Protein AF-A0A1F4TQD2-F1 (afdb_monomer_lite)

Structure (mmCIF, N/CA/C/O backbone):
data_AF-A0A1F4TQD2-F1
#
_entry.id   AF-A0A1F4TQD2-F1
#
loop_
_atom_site.group_PDB
_atom_site.id
_atom_site.type_symbol
_atom_site.label_atom_id
_atom_site.label_alt_id
_atom_site.label_comp_id
_atom_site.label_asym_id
_atom_site.label_entity_id
_atom_site.label_seq_id
_atom_site.pdbx_PDB_ins_code
_atom_site.Cartn_x
_atom_site.Cartn_y
_atom_site.Cartn_z
_atom_site.occupancy
_atom_site.B_iso_or_equiv
_atom_site.auth_seq_id
_atom_site.auth_comp_id
_atom_site.auth_asym_id
_atom_site.auth_atom_id
_atom_site.pdbx_PDB_model_num
ATOM 1 N N . MET A 1 1 ? -39.566 -4.111 65.312 1.00 59.88 1 MET A N 1
ATOM 2 C CA . MET A 1 1 ? -38.450 -3.531 64.543 1.00 59.88 1 MET A CA 1
ATOM 3 C C . MET A 1 1 ? -38.312 -2.075 64.935 1.00 59.88 1 MET A C 1
ATOM 5 O O . MET A 1 1 ? -39.334 -1.399 65.013 1.00 59.88 1 MET A O 1
ATOM 9 N N . SER A 1 2 ? -37.098 -1.625 65.245 1.00 84.44 2 SER A N 1
ATOM 10 C CA . SER A 1 2 ? -36.817 -0.222 65.581 1.00 84.44 2 SER A CA 1
ATOM 11 C C . SER A 1 2 ? -36.656 0.628 64.315 1.00 84.44 2 SER A C 1
ATOM 13 O O . SER A 1 2 ? -36.359 0.098 63.245 1.00 84.44 2 SER A O 1
ATOM 15 N N . ILE A 1 3 ? -36.833 1.947 64.429 1.00 85.88 3 ILE A N 1
ATOM 16 C CA . ILE A 1 3 ? -36.616 2.894 63.319 1.00 85.88 3 ILE A CA 1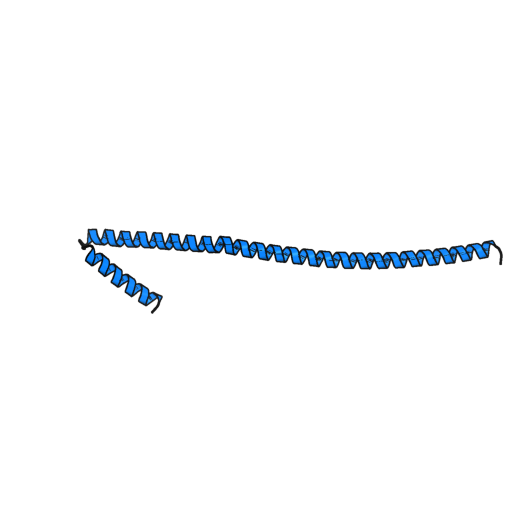
ATOM 17 C C . ILE A 1 3 ? -35.209 2.724 62.718 1.00 85.88 3 ILE A C 1
ATOM 19 O O . ILE A 1 3 ? -35.070 2.659 61.500 1.00 85.88 3 ILE A O 1
ATOM 23 N N . ASN A 1 4 ? -34.194 2.506 63.559 1.00 87.06 4 ASN A N 1
ATOM 24 C CA . ASN A 1 4 ? -32.814 2.288 63.118 1.00 87.06 4 ASN A CA 1
ATOM 25 C C . ASN A 1 4 ? -32.646 1.022 62.256 1.00 87.06 4 ASN A C 1
ATOM 27 O O . ASN A 1 4 ? -31.849 1.014 61.322 1.00 87.06 4 ASN A O 1
ATOM 31 N N . GLU A 1 5 ? -33.397 -0.049 62.536 1.00 87.00 5 GLU A N 1
ATOM 32 C CA . GLU A 1 5 ? -33.360 -1.279 61.724 1.00 87.00 5 GLU A CA 1
ATOM 33 C C . GLU A 1 5 ? -34.012 -1.072 60.348 1.00 87.00 5 GLU A C 1
ATOM 35 O O . GLU A 1 5 ? -33.607 -1.695 59.365 1.00 87.00 5 GLU A O 1
ATOM 40 N N . ILE A 1 6 ? -35.017 -0.194 60.265 1.00 87.50 6 ILE A N 1
ATOM 41 C CA . ILE A 1 6 ? -35.669 0.170 59.001 1.00 87.50 6 ILE A CA 1
ATOM 42 C C . ILE A 1 6 ? -34.726 1.039 58.160 1.00 87.50 6 ILE A C 1
ATOM 44 O O . ILE A 1 6 ? -34.532 0.754 56.978 1.00 87.50 6 ILE A O 1
ATOM 48 N N . GLU A 1 7 ? -34.081 2.039 58.764 1.00 88.38 7 GLU A N 1
ATOM 49 C CA . GLU A 1 7 ? -33.095 2.892 58.085 1.00 88.38 7 GLU A CA 1
ATOM 50 C C . GLU A 1 7 ? -31.891 2.097 57.568 1.00 88.38 7 GLU A C 1
ATOM 52 O O . GLU A 1 7 ? -31.455 2.308 56.434 1.00 88.38 7 GLU A O 1
ATOM 57 N N . GLN A 1 8 ? -31.386 1.130 58.344 1.00 92.19 8 GLN A N 1
ATOM 58 C CA . GLN A 1 8 ? -30.310 0.251 57.882 1.00 92.19 8 GLN A CA 1
ATOM 59 C C . GLN A 1 8 ? -30.717 -0.574 56.659 1.00 92.19 8 GLN A C 1
ATOM 61 O O . GLN A 1 8 ? -29.952 -0.637 55.698 1.00 92.19 8 GLN A O 1
ATOM 66 N N . LYS A 1 9 ? -31.926 -1.151 56.644 1.00 91.38 9 LYS A N 1
ATOM 67 C CA . LYS A 1 9 ? -32.418 -1.906 55.480 1.00 91.38 9 LYS A CA 1
ATOM 68 C C . LYS A 1 9 ? -32.561 -1.035 54.234 1.00 91.38 9 LYS A C 1
ATOM 70 O O . LYS A 1 9 ? -32.207 -1.480 53.144 1.00 91.38 9 LYS A O 1
ATOM 75 N N . ILE A 1 10 ? -33.039 0.200 54.386 1.00 91.12 10 ILE A N 1
ATOM 76 C CA . ILE A 1 10 ? -33.144 1.157 53.273 1.00 91.12 10 ILE A CA 1
ATOM 77 C C . ILE A 1 10 ? -31.748 1.499 52.733 1.00 91.12 10 ILE A C 1
ATOM 79 O O . ILE A 1 10 ? -31.534 1.494 51.521 1.00 91.12 10 ILE A O 1
ATOM 83 N N . LEU A 1 11 ? -30.771 1.729 53.614 1.00 93.25 11 LEU A N 1
ATOM 84 C CA . LEU A 1 11 ? -29.384 1.987 53.218 1.00 93.25 11 LEU A CA 1
ATOM 85 C C . LEU A 1 11 ? -28.732 0.787 52.522 1.00 93.25 11 LEU A C 1
ATOM 87 O O . LEU A 1 11 ? -27.978 0.973 51.568 1.00 93.25 11 LEU A O 1
ATOM 91 N N . GLU A 1 12 ? -29.001 -0.437 52.972 1.00 94.19 12 GLU A N 1
ATOM 92 C CA . GLU A 1 12 ? -28.505 -1.651 52.316 1.00 94.19 12 GLU A CA 1
ATOM 93 C C . GLU A 1 12 ? -29.104 -1.835 50.918 1.00 94.19 12 GLU A C 1
ATOM 95 O O . GLU A 1 12 ? -28.367 -2.141 49.980 1.00 94.19 12 GLU A O 1
ATOM 100 N N . GLN A 1 13 ? -30.406 -1.580 50.752 1.00 92.31 13 GLN A N 1
ATOM 101 C CA . GLN A 1 13 ? -31.067 -1.611 49.444 1.00 92.31 13 GLN A CA 1
ATOM 102 C C . GLN A 1 13 ? -30.492 -0.552 48.497 1.00 92.31 13 GLN A C 1
ATOM 104 O O . GLN A 1 13 ? -30.105 -0.885 47.378 1.00 92.31 13 GLN A O 1
ATOM 109 N N . ALA A 1 14 ? -30.329 0.687 48.969 1.00 91.88 14 ALA A N 1
ATOM 110 C CA . ALA A 1 14 ? -29.739 1.766 48.178 1.00 91.88 14 ALA A CA 1
ATOM 111 C C . ALA A 1 14 ? -28.286 1.461 47.766 1.00 91.88 14 ALA A C 1
ATOM 113 O O . ALA A 1 14 ? -27.894 1.715 46.627 1.00 91.88 14 ALA A O 1
ATOM 114 N N . LYS A 1 15 ? -27.482 0.863 48.658 1.00 94.94 15 LYS A N 1
ATOM 115 C CA . LYS A 1 15 ? -26.115 0.416 48.335 1.00 94.94 15 LYS A CA 1
ATOM 116 C C . LYS A 1 15 ? -26.102 -0.712 47.306 1.00 94.94 15 LYS A C 1
ATOM 118 O O . LYS A 1 15 ? -25.245 -0.715 46.423 1.00 94.94 15 LYS A O 1
ATOM 123 N N . ALA A 1 16 ? -27.020 -1.672 47.412 1.00 94.19 16 ALA A N 1
ATOM 124 C CA . ALA A 1 16 ? -27.132 -2.763 46.449 1.00 94.19 16 ALA A CA 1
ATOM 125 C C . AL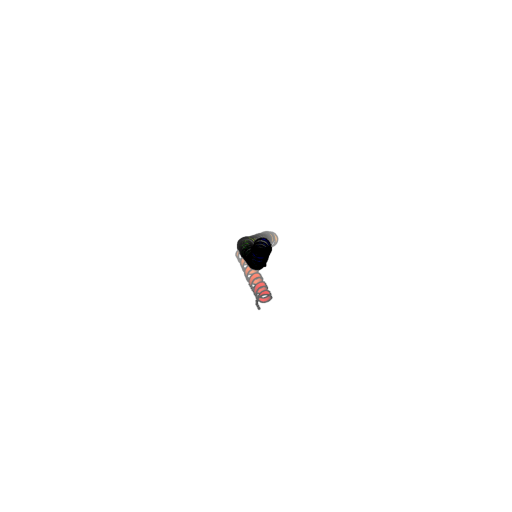A A 1 16 ? -27.517 -2.245 45.054 1.00 94.19 16 ALA A C 1
ATOM 127 O O . ALA A 1 16 ? -26.942 -2.677 44.054 1.00 94.19 16 ALA A O 1
ATOM 128 N N . GLU A 1 17 ? -28.433 -1.281 44.994 1.00 94.19 17 GLU A N 1
ATOM 129 C CA . GLU A 1 17 ? -28.876 -0.659 43.748 1.00 94.19 17 GLU A CA 1
ATOM 130 C C . GLU A 1 17 ? -27.783 0.219 43.121 1.00 94.19 17 GLU A C 1
ATOM 132 O O . GLU A 1 17 ? -27.489 0.073 41.935 1.00 94.19 17 GLU A O 1
ATOM 137 N N . ALA A 1 18 ? -27.074 1.022 43.922 1.00 93.06 18 ALA A N 1
ATOM 138 C CA . ALA A 1 18 ? -25.909 1.781 43.462 1.00 93.06 18 ALA A CA 1
ATOM 139 C C . ALA A 1 18 ? -24.821 0.865 42.877 1.00 93.06 18 ALA A C 1
ATOM 141 O O . ALA A 1 18 ? -24.319 1.109 41.780 1.00 93.06 18 ALA A O 1
ATOM 142 N N . LYS A 1 19 ? -24.513 -0.247 43.557 1.00 95.31 19 LYS A N 1
ATOM 143 C CA . LYS A 1 19 ? -23.532 -1.230 43.077 1.00 95.31 19 LYS A CA 1
ATOM 144 C C . LYS A 1 19 ? -23.960 -1.881 41.759 1.00 95.31 19 LYS A C 1
ATOM 146 O O . LYS A 1 19 ? -23.113 -2.152 40.909 1.00 95.31 19 LYS A O 1
ATOM 151 N N . LYS A 1 20 ? -25.259 -2.128 41.571 1.00 95.75 20 LYS A N 1
ATOM 152 C CA . LYS A 1 20 ? -25.799 -2.653 40.311 1.00 95.75 20 LYS A CA 1
ATOM 153 C C . LYS A 1 20 ? -25.608 -1.649 39.169 1.00 95.75 20 LYS A C 1
ATOM 155 O O . LYS A 1 20 ? -25.107 -2.030 38.115 1.00 95.75 20 LYS A O 1
ATOM 160 N N . ILE A 1 21 ? -25.910 -0.373 39.406 1.00 93.50 21 ILE A N 1
ATOM 161 C CA . ILE A 1 21 ? -25.711 0.706 38.425 1.00 93.50 21 ILE A CA 1
ATOM 162 C C . ILE A 1 21 ? -24.226 0.848 38.056 1.00 93.50 21 ILE A C 1
ATOM 164 O O . ILE A 1 21 ? -23.886 0.963 36.879 1.00 93.50 21 ILE A O 1
ATOM 168 N N . GLU A 1 22 ? -23.321 0.794 39.036 1.00 92.94 22 GLU A N 1
ATOM 169 C CA . GLU A 1 22 ? -21.874 0.830 38.783 1.00 92.94 22 GLU A CA 1
ATOM 170 C C . GLU A 1 22 ? -21.411 -0.346 37.915 1.00 92.94 22 GLU A C 1
ATOM 172 O O . GLU A 1 22 ? -20.623 -0.165 36.982 1.00 92.94 22 GLU A O 1
ATOM 177 N N . GLN A 1 23 ? -21.920 -1.551 38.181 1.00 94.81 23 GLN A N 1
ATOM 178 C CA . GLN A 1 23 ? -21.602 -2.736 37.388 1.00 94.81 23 GLN A CA 1
ATOM 179 C C . GLN A 1 23 ? -22.103 -2.607 35.947 1.00 94.81 23 GLN A C 1
ATOM 181 O O . GLN A 1 23 ? -21.330 -2.861 35.020 1.00 94.81 23 GLN A O 1
ATOM 186 N N . GLU A 1 24 ? -23.344 -2.165 35.750 1.00 94.19 24 GLU A N 1
ATOM 187 C CA . GLU A 1 24 ? -23.937 -1.945 34.425 1.00 94.19 24 GLU A CA 1
ATOM 188 C C . GLU A 1 24 ? -23.165 -0.883 33.630 1.00 94.19 24 GLU A C 1
ATOM 190 O O . GLU A 1 24 ? -22.785 -1.127 32.481 1.00 94.19 24 GLU A O 1
ATOM 195 N N . ASN A 1 25 ? -22.820 0.243 34.262 1.00 94.19 25 ASN A N 1
ATOM 196 C CA . ASN A 1 25 ? -21.987 1.275 33.642 1.00 94.19 25 ASN A CA 1
ATOM 197 C C . ASN A 1 25 ? -20.594 0.749 33.283 1.00 94.19 25 ASN A C 1
ATOM 199 O O . ASN A 1 25 ? -20.105 1.002 32.182 1.00 94.19 25 ASN A O 1
ATOM 203 N N . SER A 1 26 ? -19.958 -0.025 34.166 1.00 93.88 26 SER A N 1
ATOM 204 C CA . SER A 1 26 ? -18.639 -0.602 33.883 1.00 93.88 26 SER A CA 1
ATOM 205 C C . SER A 1 26 ? -18.674 -1.585 32.705 1.00 93.88 26 SER A C 1
ATOM 207 O O . SER A 1 26 ? -17.744 -1.624 31.897 1.00 93.88 26 SER A O 1
ATOM 209 N N . ALA A 1 27 ? -19.760 -2.352 32.566 1.00 93.62 27 ALA A N 1
ATOM 210 C CA . ALA A 1 27 ? -19.960 -3.261 31.446 1.00 93.62 27 ALA A CA 1
ATOM 211 C C . ALA A 1 27 ? -20.176 -2.485 30.139 1.00 93.62 27 ALA A C 1
ATOM 213 O O . ALA A 1 27 ? -19.549 -2.808 29.129 1.00 93.62 27 ALA A O 1
ATOM 214 N N . ALA A 1 28 ? -20.988 -1.424 30.168 1.00 93.50 28 ALA A N 1
ATOM 215 C CA . ALA A 1 28 ? -21.206 -0.552 29.017 1.00 93.50 28 ALA A CA 1
ATOM 216 C C . ALA A 1 28 ? -19.905 0.123 28.545 1.00 93.50 28 ALA A C 1
ATOM 218 O O . ALA A 1 28 ? -19.619 0.133 27.346 1.00 93.50 28 ALA A O 1
ATOM 219 N N . ILE A 1 29 ? -19.073 0.610 29.475 1.00 94.00 29 ILE A N 1
ATOM 220 C CA . ILE A 1 29 ? -17.761 1.199 29.160 1.00 94.00 29 ILE A CA 1
ATOM 221 C C . ILE A 1 29 ? -16.856 0.175 28.468 1.00 94.00 29 ILE A C 1
ATOM 223 O O . ILE A 1 29 ? -16.301 0.474 27.413 1.00 94.00 29 ILE A O 1
ATOM 227 N N . LYS A 1 30 ? -16.767 -1.059 28.981 1.00 94.81 30 LYS A N 1
ATOM 228 C CA . LYS A 1 30 ? -15.954 -2.120 28.355 1.00 94.81 30 LYS A CA 1
ATOM 229 C C . LYS A 1 30 ? -16.401 -2.446 26.930 1.00 94.81 30 LYS A C 1
ATOM 231 O O . LYS A 1 30 ? -15.563 -2.673 26.058 1.00 94.81 30 LYS A O 1
ATOM 236 N N . VAL A 1 31 ? -17.710 -2.465 26.677 1.00 95.06 31 VAL A N 1
ATOM 237 C CA . VAL A 1 31 ? -18.253 -2.680 25.325 1.00 95.06 31 VAL A CA 1
ATOM 238 C C . VAL A 1 31 ? -17.849 -1.536 24.391 1.00 95.06 31 VAL A C 1
ATOM 240 O O . VAL A 1 31 ? -17.423 -1.787 23.262 1.00 95.06 31 VAL A O 1
ATOM 243 N N . LEU A 1 32 ? -17.922 -0.288 24.863 1.00 94.06 32 LEU A N 1
ATOM 244 C CA . LEU A 1 32 ? -17.501 0.884 24.091 1.00 94.06 32 LEU A CA 1
ATOM 245 C C . LEU A 1 32 ? -15.995 0.872 23.796 1.00 94.06 32 LEU A C 1
ATOM 247 O O . LEU A 1 32 ? -15.596 1.117 22.658 1.00 94.06 32 LEU A O 1
ATOM 251 N N . GLU A 1 33 ? -15.161 0.531 24.777 1.00 94.12 33 GLU A N 1
ATOM 252 C CA . GLU A 1 33 ? -13.708 0.412 24.604 1.00 94.12 33 GLU A CA 1
ATOM 253 C C . GLU A 1 33 ? -13.335 -0.668 23.580 1.00 94.12 33 GLU A C 1
ATOM 255 O O . GLU A 1 33 ? -12.479 -0.445 22.714 1.00 94.12 33 GLU A O 1
ATOM 260 N N . ALA A 1 34 ? -14.010 -1.821 23.624 1.00 94.00 34 ALA A N 1
ATOM 261 C CA . ALA A 1 34 ? -13.816 -2.891 22.650 1.00 94.00 34 ALA A CA 1
ATOM 262 C C . ALA A 1 34 ? -14.205 -2.436 21.232 1.00 94.00 34 ALA A C 1
ATOM 264 O O . ALA A 1 34 ? -13.425 -2.604 20.288 1.00 94.00 34 ALA A O 1
ATOM 265 N N . ALA A 1 35 ? -15.364 -1.786 21.086 1.00 94.44 35 ALA A N 1
ATOM 266 C CA . ALA A 1 35 ? -15.829 -1.257 19.805 1.00 94.44 35 ALA A CA 1
ATOM 267 C C . ALA A 1 35 ? -14.883 -0.179 19.247 1.00 94.44 35 ALA A C 1
ATOM 269 O O . ALA A 1 35 ? -14.562 -0.179 18.054 1.00 94.44 35 ALA A O 1
ATOM 270 N N . GLN A 1 36 ? -14.385 0.715 20.104 1.00 94.12 36 GLN A N 1
ATOM 271 C CA . GLN A 1 36 ? -13.432 1.754 19.719 1.00 94.12 36 GLN A CA 1
ATOM 272 C C . GLN A 1 36 ? -12.093 1.161 19.277 1.00 94.12 36 GLN A C 1
ATOM 274 O O . GLN A 1 36 ? -11.540 1.579 18.254 1.00 94.12 36 GLN A O 1
ATOM 279 N N . THR A 1 37 ? -11.591 0.160 20.000 1.00 94.94 37 THR A N 1
ATOM 280 C CA . THR A 1 37 ? -10.355 -0.552 19.650 1.00 94.94 37 THR A CA 1
ATOM 281 C C . THR A 1 37 ? -10.491 -1.230 18.288 1.00 94.94 37 THR A C 1
ATOM 283 O O . THR A 1 37 ? -9.642 -1.033 17.413 1.00 94.94 37 THR A O 1
ATOM 286 N N . GLN A 1 38 ? -11.595 -1.945 18.057 1.00 94.50 38 GLN A N 1
ATOM 287 C CA . GLN A 1 38 ? -11.860 -2.608 16.782 1.00 94.50 38 GLN A CA 1
ATOM 288 C C . GLN A 1 38 ? -11.977 -1.599 15.632 1.00 94.50 38 GLN A C 1
ATOM 290 O O . GLN A 1 38 ? -11.320 -1.751 14.601 1.00 94.50 38 GLN A O 1
ATOM 295 N N . LYS A 1 39 ? -12.751 -0.523 15.814 1.00 94.44 39 LYS A N 1
ATOM 296 C CA . LYS A 1 39 ? -12.927 0.516 14.789 1.00 94.44 39 LYS A CA 1
ATOM 297 C C . LYS A 1 39 ? -11.611 1.223 14.465 1.00 94.44 39 LYS A C 1
ATOM 299 O O . LYS A 1 39 ? -11.309 1.456 13.297 1.00 94.44 39 LYS A O 1
ATOM 304 N N . THR A 1 40 ? -10.793 1.502 15.477 1.00 94.00 40 THR A N 1
ATOM 305 C CA . THR A 1 40 ? -9.462 2.095 15.292 1.00 94.00 40 THR A CA 1
ATOM 306 C C . THR A 1 40 ? -8.538 1.162 14.511 1.00 94.00 40 THR A C 1
ATOM 308 O O . THR A 1 40 ? -7.812 1.623 13.630 1.00 94.00 40 THR A O 1
ATOM 311 N N . ALA A 1 41 ? -8.572 -0.145 14.787 1.00 93.88 41 ALA A N 1
ATOM 312 C CA . ALA A 1 41 ? -7.784 -1.127 14.045 1.00 93.88 41 ALA A CA 1
A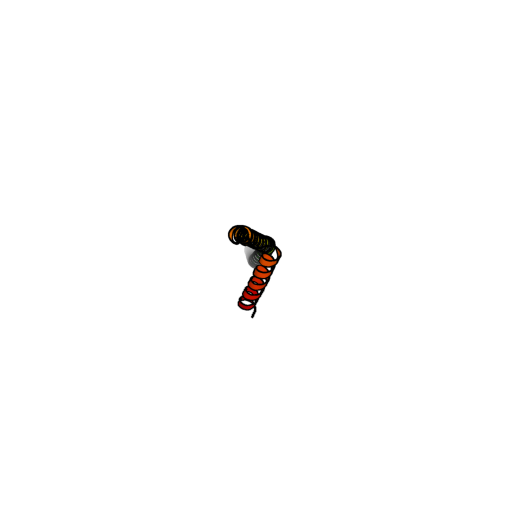TOM 313 C C . ALA A 1 41 ? -8.189 -1.179 12.562 1.00 93.88 41 ALA A C 1
ATOM 315 O O . ALA A 1 41 ? -7.320 -1.110 11.690 1.00 93.88 41 ALA A O 1
ATOM 316 N N . VAL A 1 42 ? -9.495 -1.200 12.274 1.00 95.06 42 VAL A N 1
ATOM 317 C CA . VAL A 1 42 ? -10.022 -1.173 10.898 1.00 95.06 42 VAL A CA 1
ATOM 318 C C . VAL A 1 42 ? -9.582 0.095 10.164 1.00 95.06 42 VAL A C 1
ATOM 320 O O . VAL A 1 42 ? -9.053 0.009 9.057 1.00 95.06 42 VAL A O 1
ATOM 323 N N . LEU A 1 43 ? -9.727 1.268 10.788 1.00 94.12 43 LEU A N 1
ATOM 324 C CA . LEU A 1 43 ? -9.322 2.541 10.181 1.00 94.12 43 LEU A CA 1
ATOM 325 C C . LEU A 1 43 ? -7.813 2.600 9.911 1.00 94.12 43 LEU A C 1
ATOM 327 O O . LEU A 1 43 ? -7.398 3.045 8.841 1.00 94.12 43 LEU A O 1
ATOM 331 N N . LYS A 1 44 ? -6.982 2.106 10.838 1.00 94.56 44 LYS A N 1
ATOM 332 C CA . LYS A 1 44 ? -5.526 2.013 10.634 1.00 94.56 44 LYS A CA 1
ATOM 333 C C . LYS A 1 44 ? -5.179 1.110 9.452 1.00 94.56 44 LYS A C 1
ATOM 335 O O . LYS A 1 44 ? -4.327 1.471 8.639 1.00 94.56 44 LYS A O 1
ATOM 340 N N . GLN A 1 45 ? -5.839 -0.040 9.332 1.00 94.88 45 GLN A N 1
ATOM 341 C CA . GLN A 1 45 ? -5.601 -0.969 8.230 1.00 94.88 45 GLN A CA 1
ATOM 342 C C . GLN A 1 45 ? -6.036 -0.378 6.883 1.00 94.88 45 GLN A C 1
ATOM 344 O O . GLN A 1 45 ? -5.289 -0.464 5.909 1.00 94.88 45 GLN A O 1
ATOM 349 N N . GLN A 1 46 ? -7.194 0.283 6.834 1.00 93.56 46 GLN A N 1
ATOM 350 C CA . GLN A 1 46 ? -7.668 0.982 5.637 1.00 93.56 46 GLN A CA 1
ATOM 351 C C . GLN A 1 46 ? -6.717 2.108 5.215 1.00 93.56 46 GLN A C 1
ATOM 353 O O . GLN A 1 46 ? -6.368 2.207 4.039 1.00 93.56 46 GLN A O 1
ATOM 358 N N . ALA A 1 47 ? -6.239 2.918 6.165 1.00 92.94 47 ALA A N 1
ATOM 359 C CA . ALA A 1 47 ? -5.275 3.980 5.886 1.00 92.94 47 ALA A CA 1
ATOM 360 C C . ALA A 1 47 ? -3.953 3.425 5.334 1.00 92.94 47 ALA A C 1
ATOM 362 O O . ALA A 1 47 ? -3.400 3.982 4.383 1.00 92.94 47 ALA A O 1
ATOM 363 N N . LYS A 1 48 ? -3.472 2.302 5.883 1.00 94.81 48 LYS A N 1
ATOM 364 C CA . LYS A 1 48 ? -2.269 1.620 5.393 1.00 94.81 48 LYS A CA 1
ATOM 365 C C . LYS A 1 48 ? -2.446 1.121 3.955 1.00 94.81 48 LYS A C 1
ATOM 367 O O . LYS A 1 48 ? -1.608 1.427 3.113 1.00 94.81 48 LYS A O 1
ATOM 372 N N . LEU A 1 49 ? -3.551 0.434 3.659 1.00 94.44 49 LEU A N 1
ATOM 373 C CA . LEU A 1 49 ? -3.855 -0.049 2.305 1.00 94.44 49 LEU A CA 1
ATOM 374 C C . LEU A 1 49 ? -3.954 1.102 1.295 1.00 94.44 49 LEU A C 1
ATOM 376 O O . LEU A 1 49 ? -3.377 1.030 0.211 1.00 94.44 49 LEU A O 1
ATOM 380 N N . ALA A 1 50 ? -4.626 2.197 1.659 1.00 91.94 50 ALA A N 1
ATOM 381 C CA . ALA A 1 50 ? -4.725 3.377 0.803 1.00 91.94 50 ALA A CA 1
ATOM 382 C C . ALA A 1 50 ? -3.352 4.027 0.547 1.00 91.94 50 ALA A C 1
ATOM 384 O O . ALA A 1 50 ? -3.073 4.481 -0.566 1.00 91.94 50 ALA A O 1
ATOM 385 N N . ALA A 1 51 ? -2.476 4.064 1.557 1.00 91.00 51 ALA A N 1
ATOM 386 C CA . ALA A 1 51 ? -1.110 4.555 1.401 1.00 91.00 51 ALA A CA 1
ATOM 387 C C . ALA A 1 51 ? -0.283 3.653 0.470 1.00 91.00 51 ALA A C 1
ATOM 389 O O . ALA A 1 51 ? 0.387 4.158 -0.429 1.00 91.00 51 ALA A O 1
ATOM 390 N N . GLU A 1 52 ? -0.373 2.331 0.628 1.00 92.50 52 GLU A N 1
ATOM 391 C CA . GLU A 1 52 ? 0.312 1.359 -0.232 1.00 92.50 52 GLU A CA 1
ATOM 392 C C . GLU A 1 52 ? -0.130 1.477 -1.696 1.00 92.50 52 GLU A C 1
ATOM 394 O O . GLU A 1 52 ? 0.717 1.515 -2.591 1.00 92.50 52 GLU A O 1
ATOM 399 N N . GLN A 1 53 ? -1.432 1.632 -1.949 1.00 93.50 53 GLN A N 1
ATOM 400 C CA . GLN A 1 53 ? -1.967 1.857 -3.295 1.00 93.50 53 GLN A CA 1
ATOM 401 C C . GLN A 1 53 ? -1.444 3.157 -3.916 1.00 93.50 53 GLN A C 1
ATOM 403 O O . GLN A 1 53 ? -1.011 3.159 -5.069 1.00 93.50 53 GLN A O 1
ATOM 408 N N . LYS A 1 54 ? -1.417 4.259 -3.153 1.00 90.81 54 LYS A N 1
ATOM 409 C CA . LYS A 1 54 ? -0.847 5.533 -3.625 1.00 90.81 54 LYS A CA 1
ATOM 410 C C . LYS A 1 54 ? 0.643 5.407 -3.931 1.00 90.81 54 LYS A C 1
ATOM 412 O O . LYS A 1 54 ? 1.091 5.889 -4.968 1.00 90.81 54 LYS A O 1
ATOM 417 N N . ILE A 1 55 ? 1.407 4.727 -3.077 1.00 88.38 55 ILE A N 1
ATOM 418 C CA . ILE A 1 55 ? 2.836 4.476 -3.307 1.00 88.38 55 ILE A CA 1
ATOM 419 C C . ILE A 1 55 ? 3.037 3.633 -4.570 1.00 88.38 55 ILE A C 1
ATOM 421 O O . ILE A 1 55 ? 3.918 3.947 -5.370 1.00 88.38 55 ILE A O 1
ATOM 425 N N . ALA A 1 56 ? 2.236 2.586 -4.776 1.00 88.00 56 ALA A N 1
ATOM 426 C CA . ALA A 1 56 ? 2.303 1.759 -5.978 1.00 88.00 56 ALA A CA 1
ATOM 427 C C . ALA A 1 56 ? 1.991 2.575 -7.243 1.00 88.00 56 ALA A C 1
ATOM 429 O O . ALA A 1 56 ? 2.745 2.504 -8.214 1.00 88.00 56 ALA A O 1
ATOM 430 N N . ALA A 1 57 ? 0.953 3.414 -7.203 1.00 88.81 57 ALA A N 1
ATOM 431 C CA . ALA A 1 57 ? 0.600 4.303 -8.306 1.00 88.81 57 ALA A CA 1
ATOM 432 C C . ALA A 1 57 ? 1.730 5.293 -8.629 1.00 88.81 57 ALA A C 1
ATOM 434 O O . ALA A 1 57 ? 2.120 5.421 -9.789 1.00 88.81 57 ALA A O 1
ATOM 435 N N . VAL A 1 58 ? 2.323 5.932 -7.613 1.00 87.12 58 VAL A N 1
ATOM 436 C CA . VAL A 1 58 ? 3.473 6.837 -7.792 1.00 87.12 58 VAL A CA 1
ATOM 437 C C . VAL A 1 58 ? 4.681 6.085 -8.349 1.00 87.12 58 VAL A C 1
ATOM 439 O O . VAL A 1 58 ? 5.320 6.560 -9.286 1.00 87.12 58 VAL A O 1
ATOM 442 N N . LYS A 1 59 ? 4.980 4.885 -7.837 1.00 84.31 59 LYS A N 1
ATOM 443 C CA . LYS A 1 59 ? 6.057 4.040 -8.370 1.00 84.31 59 LYS A CA 1
ATOM 444 C C . LYS A 1 59 ? 5.841 3.740 -9.847 1.00 84.31 59 LYS A C 1
ATOM 446 O O . LYS A 1 59 ? 6.787 3.882 -10.610 1.00 84.31 59 LYS A O 1
ATOM 451 N N . MET A 1 60 ? 4.635 3.364 -10.269 1.00 85.56 60 MET A N 1
ATOM 452 C CA . MET A 1 60 ? 4.357 3.127 -11.689 1.00 85.56 60 MET A CA 1
ATOM 453 C C . MET A 1 60 ? 4.479 4.414 -12.510 1.00 85.56 60 MET A C 1
ATOM 455 O O . MET A 1 60 ? 5.154 4.408 -13.538 1.00 85.56 60 MET A O 1
ATOM 459 N N . ALA A 1 61 ? 3.915 5.523 -12.028 1.00 86.75 61 ALA A N 1
ATOM 460 C CA . ALA A 1 61 ? 3.954 6.817 -12.705 1.00 86.75 61 ALA A CA 1
ATOM 461 C C . ALA A 1 61 ? 5.375 7.381 -12.866 1.00 86.75 61 ALA A C 1
ATOM 463 O O . ALA A 1 61 ? 5.633 8.096 -13.826 1.00 86.75 61 ALA A O 1
ATOM 464 N N . VAL A 1 62 ? 6.307 7.057 -11.965 1.00 84.62 62 VAL A N 1
ATOM 465 C CA . VAL A 1 62 ? 7.701 7.530 -12.035 1.00 84.62 62 VAL A CA 1
ATOM 466 C C . VAL A 1 62 ? 8.613 6.509 -12.719 1.00 84.62 62 VAL A C 1
ATOM 468 O O . VAL A 1 62 ? 9.364 6.856 -13.632 1.00 84.62 62 VAL A O 1
ATOM 471 N N . LEU A 1 63 ? 8.556 5.237 -12.312 1.00 82.62 63 LEU A N 1
ATOM 472 C CA . LEU A 1 63 ? 9.480 4.208 -12.798 1.00 82.62 63 LEU A CA 1
ATOM 473 C C . LEU A 1 63 ? 9.218 3.831 -14.251 1.00 82.62 63 LEU A C 1
ATOM 475 O O . LEU A 1 63 ? 10.179 3.575 -14.975 1.00 82.62 63 LEU A O 1
ATOM 479 N N . VAL A 1 64 ? 7.957 3.774 -14.691 1.00 84.62 64 VAL A N 1
ATOM 480 C CA . VAL A 1 64 ? 7.651 3.381 -16.074 1.00 84.62 64 VAL A CA 1
ATOM 481 C C . VAL A 1 64 ? 8.180 4.429 -17.060 1.00 84.62 64 VAL A C 1
ATOM 483 O O . VAL A 1 64 ? 8.972 4.046 -17.924 1.00 84.62 64 VAL A O 1
ATOM 486 N N . PRO A 1 65 ? 7.890 5.739 -16.918 1.00 88.62 65 PRO A N 1
ATOM 487 C CA . PRO A 1 65 ? 8.476 6.749 -17.798 1.00 88.62 65 PRO A CA 1
ATOM 488 C C . PRO A 1 65 ? 9.999 6.820 -17.704 1.00 88.62 65 PRO A C 1
ATOM 490 O O . PRO A 1 65 ? 10.660 6.954 -18.732 1.00 88.62 65 PRO A O 1
ATOM 493 N N . ALA A 1 66 ? 10.579 6.672 -16.507 1.00 88.94 66 ALA A N 1
ATOM 494 C CA . ALA A 1 66 ? 12.032 6.657 -16.343 1.00 88.94 66 ALA A CA 1
ATOM 495 C C . ALA A 1 66 ? 12.685 5.483 -17.093 1.00 88.94 66 ALA A C 1
ATOM 497 O O . ALA A 1 66 ? 13.674 5.678 -17.800 1.00 88.94 66 ALA A O 1
ATOM 498 N N . ARG A 1 67 ? 12.107 4.277 -17.007 1.00 87.44 67 ARG A N 1
ATOM 499 C CA . ARG A 1 67 ? 12.574 3.096 -17.753 1.00 87.44 67 ARG A CA 1
ATOM 500 C C . ARG A 1 67 ? 12.426 3.276 -19.258 1.00 87.44 67 ARG A C 1
ATOM 502 O O . ARG A 1 67 ? 13.340 2.922 -19.997 1.00 87.44 67 ARG A O 1
ATOM 509 N N . LEU A 1 68 ? 11.305 3.833 -19.714 1.00 88.38 68 LEU A N 1
ATOM 510 C CA . LEU A 1 68 ? 11.092 4.118 -21.133 1.00 88.38 68 LEU A CA 1
ATOM 511 C C . LEU A 1 68 ? 12.099 5.149 -21.650 1.00 88.38 68 LEU A C 1
ATOM 513 O O . LEU A 1 68 ? 12.677 4.942 -22.714 1.00 88.38 68 LEU A O 1
ATOM 517 N N . LYS A 1 69 ? 12.377 6.205 -20.876 1.00 92.62 69 LYS A N 1
ATOM 518 C CA . LYS A 1 69 ? 13.407 7.199 -21.201 1.00 92.62 69 LYS A CA 1
ATOM 519 C C . LYS A 1 69 ? 14.799 6.568 -21.264 1.00 92.62 69 LYS A C 1
ATOM 521 O O . LYS A 1 69 ? 15.509 6.781 -22.237 1.00 92.62 69 LYS A O 1
ATOM 526 N N . ALA A 1 70 ? 15.164 5.742 -20.286 1.00 89.56 70 ALA A N 1
ATOM 527 C CA . ALA A 1 70 ? 16.441 5.031 -20.297 1.00 89.56 70 ALA A CA 1
ATOM 528 C C . ALA A 1 70 ? 16.569 4.098 -21.514 1.00 89.56 70 ALA A C 1
ATOM 530 O O . ALA A 1 70 ? 17.591 4.108 -22.196 1.00 89.56 70 ALA A O 1
ATOM 531 N N . LYS A 1 71 ? 15.513 3.338 -21.838 1.00 91.12 71 LYS A N 1
ATOM 532 C CA . LYS A 1 71 ? 15.483 2.475 -23.027 1.00 91.12 71 LYS A CA 1
ATOM 533 C C . LYS A 1 71 ? 15.635 3.287 -24.313 1.00 91.12 71 LYS A C 1
ATOM 535 O O . LYS A 1 71 ? 16.391 2.879 -25.187 1.00 91.12 71 LYS A O 1
ATOM 540 N N . LYS A 1 72 ? 14.945 4.427 -24.417 1.00 92.38 72 LYS A N 1
ATOM 541 C CA . LYS A 1 72 ? 15.060 5.341 -25.558 1.00 92.38 72 LYS A CA 1
ATOM 542 C C . LYS A 1 72 ? 16.500 5.834 -25.725 1.00 92.38 72 LYS A C 1
ATOM 544 O O . LYS A 1 72 ? 17.051 5.661 -26.803 1.00 92.38 72 LYS A O 1
ATOM 549 N N . ASN A 1 73 ? 17.119 6.336 -24.657 1.00 91.06 73 ASN A N 1
ATOM 550 C CA . ASN A 1 73 ? 18.498 6.825 -24.697 1.00 91.06 73 ASN A CA 1
ATOM 551 C C . ASN A 1 73 ? 19.480 5.736 -25.162 1.00 91.06 73 ASN A C 1
ATOM 553 O O . ASN A 1 73 ? 20.302 5.986 -26.034 1.00 91.06 73 ASN A O 1
ATOM 557 N N . ILE A 1 74 ? 19.353 4.508 -24.643 1.00 91.25 74 ILE A N 1
ATOM 558 C CA . ILE A 1 74 ? 20.207 3.382 -25.059 1.00 91.25 74 ILE A CA 1
ATOM 559 C C . ILE A 1 74 ? 20.029 3.070 -26.550 1.00 91.25 74 ILE A C 1
ATOM 561 O O . ILE A 1 74 ? 21.000 2.765 -27.238 1.00 91.25 74 ILE A O 1
ATOM 565 N N . LEU A 1 75 ? 18.795 3.100 -27.061 1.00 89.50 75 LEU A N 1
ATOM 566 C CA . LEU A 1 75 ? 18.536 2.859 -28.482 1.00 89.50 75 LEU A CA 1
ATOM 567 C C . LEU A 1 75 ? 19.120 3.973 -29.359 1.00 89.50 75 LEU A C 1
ATOM 569 O O . LEU A 1 75 ? 19.706 3.672 -30.394 1.00 89.50 75 LEU A O 1
ATOM 573 N N . GLU A 1 76 ? 19.013 5.231 -28.932 1.00 90.12 76 GLU A N 1
ATOM 574 C CA . GLU A 1 76 ? 19.601 6.379 -29.631 1.00 90.12 76 GLU A CA 1
ATOM 575 C C . GLU A 1 76 ? 21.135 6.308 -29.651 1.00 90.12 76 GLU A C 1
ATOM 577 O O . GLU A 1 76 ? 21.740 6.491 -30.707 1.00 90.12 76 GLU A O 1
ATOM 582 N N . GLU A 1 77 ? 21.772 5.960 -28.531 1.00 91.00 77 GLU A N 1
ATOM 583 C CA . GLU A 1 77 ? 23.225 5.753 -28.464 1.00 91.00 77 GLU A CA 1
ATOM 584 C C . GLU A 1 77 ? 23.679 4.602 -29.365 1.00 91.00 77 GLU A C 1
ATOM 586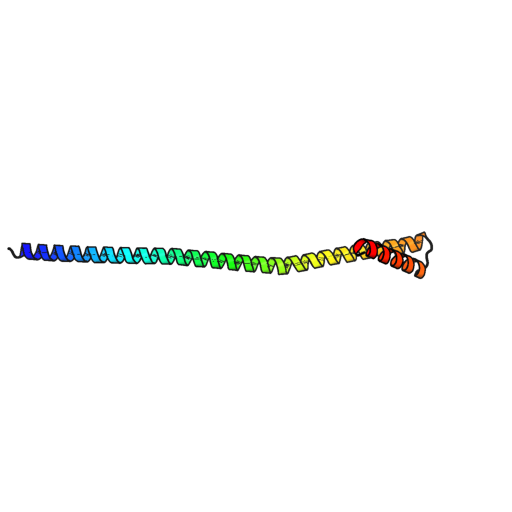 O O . GLU A 1 77 ? 24.634 4.750 -30.130 1.00 91.00 77 GLU A O 1
ATOM 591 N N . LYS A 1 78 ? 22.968 3.467 -29.342 1.00 87.00 78 LYS A N 1
ATOM 592 C CA . LYS A 1 78 ? 23.247 2.345 -30.251 1.00 87.00 78 LYS A CA 1
ATOM 593 C C . LYS A 1 78 ? 23.121 2.766 -31.711 1.00 87.00 78 LYS A C 1
ATOM 595 O O . LYS A 1 78 ? 24.001 2.445 -32.507 1.00 87.00 78 LYS A O 1
ATOM 600 N N . GLN A 1 79 ? 22.075 3.512 -32.060 1.00 85.38 79 GLN A N 1
ATOM 601 C CA . GLN A 1 79 ? 21.886 4.016 -33.417 1.00 85.38 79 GLN A CA 1
ATOM 602 C C . GLN A 1 79 ? 23.016 4.966 -33.829 1.00 85.38 79 GLN A C 1
ATOM 604 O O . GLN A 1 79 ? 23.495 4.893 -34.962 1.00 85.38 79 GLN A O 1
ATOM 609 N N . ALA A 1 80 ? 23.470 5.834 -32.923 1.00 88.12 80 ALA A N 1
ATOM 610 C CA . ALA A 1 80 ? 24.586 6.741 -33.173 1.00 88.12 80 ALA A CA 1
ATOM 611 C C . ALA A 1 80 ? 25.896 5.978 -33.421 1.00 88.12 80 ALA A C 1
ATOM 613 O O . ALA A 1 80 ? 26.610 6.286 -34.375 1.00 88.12 80 ALA A O 1
ATOM 614 N N . ILE A 1 81 ? 26.178 4.941 -32.623 1.00 87.25 81 ILE A N 1
ATOM 615 C CA . ILE A 1 81 ? 27.346 4.067 -32.808 1.00 87.25 81 ILE A CA 1
ATOM 616 C C . ILE A 1 81 ? 27.279 3.359 -34.163 1.00 87.25 81 ILE A C 1
ATOM 618 O O . ILE A 1 81 ? 28.239 3.413 -34.923 1.00 87.25 81 ILE A O 1
ATOM 622 N N . ILE A 1 82 ? 26.142 2.746 -34.499 1.00 85.19 82 ILE A N 1
ATOM 623 C CA . ILE A 1 82 ? 25.954 2.058 -35.784 1.00 85.19 82 ILE A CA 1
ATOM 624 C C . ILE A 1 82 ? 26.147 3.032 -36.953 1.00 85.19 82 ILE A C 1
ATOM 626 O O . ILE A 1 82 ? 26.854 2.727 -37.909 1.00 85.19 82 ILE A O 1
ATOM 630 N N . THR A 1 83 ? 25.570 4.231 -36.858 1.00 83.81 83 THR A N 1
ATOM 631 C CA . THR A 1 83 ? 25.723 5.277 -37.881 1.00 83.81 83 THR A CA 1
ATOM 632 C C . THR A 1 83 ? 27.188 5.670 -38.055 1.00 83.81 83 THR A C 1
ATOM 634 O O . THR A 1 83 ? 27.653 5.827 -39.183 1.00 83.81 83 THR A O 1
ATOM 637 N N . ARG A 1 84 ? 27.933 5.784 -36.951 1.00 88.12 84 ARG A N 1
ATOM 638 C CA . ARG A 1 84 ? 29.367 6.077 -36.978 1.00 88.12 84 ARG A CA 1
ATOM 639 C C . ARG A 1 84 ? 30.176 4.944 -37.612 1.00 88.12 84 ARG A C 1
ATOM 641 O O . ARG A 1 84 ? 31.007 5.234 -38.461 1.00 88.12 84 ARG A O 1
ATOM 648 N N . ILE A 1 85 ? 29.885 3.685 -37.278 1.00 85.25 85 ILE A N 1
ATOM 649 C CA . ILE A 1 85 ? 30.527 2.511 -37.896 1.00 85.25 85 ILE A CA 1
ATOM 650 C C . ILE A 1 85 ? 30.305 2.520 -39.410 1.00 85.25 85 ILE A C 1
ATOM 652 O O . ILE A 1 85 ? 31.251 2.349 -40.171 1.00 85.25 85 ILE A O 1
ATOM 656 N N . TYR A 1 86 ? 29.076 2.765 -39.871 1.00 82.12 86 TYR A N 1
ATOM 657 C CA . TYR A 1 86 ? 28.791 2.840 -41.306 1.00 82.12 86 TYR A CA 1
ATOM 658 C C . TYR A 1 86 ? 29.519 3.996 -41.998 1.00 82.12 86 TYR A C 1
ATOM 660 O O . TYR A 1 86 ? 29.981 3.830 -43.126 1.00 82.12 86 TYR A O 1
ATOM 668 N N . ALA A 1 87 ? 29.656 5.145 -41.332 1.00 82.00 87 ALA A N 1
ATOM 669 C CA . ALA A 1 87 ? 30.431 6.267 -41.854 1.00 82.00 87 ALA A CA 1
ATOM 670 C C . ALA A 1 87 ? 31.931 5.929 -41.958 1.00 82.00 87 ALA A C 1
ATOM 672 O O . ALA A 1 87 ? 32.531 6.173 -43.003 1.00 82.00 87 ALA A O 1
ATOM 673 N N . GLU A 1 88 ? 32.508 5.319 -40.917 1.00 84.12 88 GLU A N 1
ATOM 674 C CA . GLU A 1 88 ? 33.909 4.873 -40.888 1.00 84.12 88 GLU A CA 1
ATOM 675 C C . GLU A 1 88 ? 34.172 3.792 -41.957 1.00 84.12 88 GLU A C 1
ATOM 677 O O . GLU A 1 88 ? 35.114 3.918 -42.741 1.00 84.12 88 GLU A O 1
ATOM 682 N N . MET A 1 89 ? 33.282 2.803 -42.110 1.00 80.94 89 MET A N 1
ATOM 683 C CA . MET A 1 89 ? 33.369 1.813 -43.196 1.00 80.94 89 MET A CA 1
ATOM 684 C C . MET A 1 89 ? 33.294 2.449 -44.585 1.00 80.94 89 MET A C 1
ATOM 686 O O . MET A 1 89 ? 33.982 2.001 -45.502 1.00 80.94 89 MET A O 1
ATOM 690 N N . GLY A 1 90 ? 32.461 3.480 -44.751 1.00 80.19 90 GLY A N 1
ATOM 691 C CA . GLY A 1 90 ? 32.379 4.249 -45.988 1.00 80.19 90 GLY A CA 1
ATOM 692 C C . GLY A 1 90 ? 33.720 4.852 -46.383 1.00 80.19 90 GLY A C 1
ATOM 693 O O . GLY A 1 90 ? 34.135 4.741 -47.536 1.00 80.19 90 GLY A O 1
ATOM 694 N N . THR A 1 91 ? 34.420 5.427 -45.403 1.00 80.94 91 THR A N 1
ATOM 695 C CA . THR A 1 91 ? 35.748 6.012 -45.603 1.00 80.94 91 THR A CA 1
ATOM 696 C C . THR A 1 91 ? 36.847 4.968 -45.802 1.00 80.94 91 THR A C 1
ATOM 698 O O . THR A 1 91 ? 37.669 5.138 -46.694 1.00 80.94 91 THR A O 1
ATOM 701 N N . GLU A 1 92 ? 36.859 3.872 -45.036 1.00 79.69 92 GLU A N 1
ATOM 702 C CA . GLU A 1 92 ? 37.904 2.839 -45.141 1.00 79.69 92 GLU A CA 1
ATOM 703 C C . GLU A 1 92 ? 37.810 2.025 -46.434 1.00 79.69 92 GLU A C 1
ATOM 705 O O . GLU A 1 92 ? 38.829 1.650 -47.013 1.00 79.69 92 GLU A O 1
ATOM 710 N N . LYS A 1 93 ? 36.588 1.742 -46.899 1.00 82.94 93 LYS A N 1
ATOM 711 C CA . LYS A 1 93 ? 36.345 0.898 -48.078 1.00 82.94 93 LYS A CA 1
ATOM 712 C C . LYS A 1 93 ? 36.066 1.688 -49.359 1.00 82.94 93 LYS A C 1
ATOM 714 O O . LYS A 1 93 ? 35.767 1.069 -50.375 1.00 82.94 93 LYS A O 1
ATOM 719 N N . ASN A 1 94 ? 36.159 3.023 -49.326 1.00 81.62 94 ASN A N 1
ATOM 720 C CA . ASN A 1 94 ? 35.768 3.914 -50.430 1.00 81.62 94 ASN A CA 1
ATOM 721 C C . ASN A 1 94 ? 34.355 3.616 -50.970 1.00 81.62 94 ASN A C 1
ATOM 723 O O . ASN A 1 94 ? 34.119 3.660 -52.177 1.00 81.62 94 ASN A O 1
ATOM 727 N N . LEU A 1 95 ? 33.415 3.289 -50.078 1.00 79.00 95 LEU A N 1
ATOM 728 C CA . LEU A 1 95 ? 32.041 2.977 -50.469 1.00 79.00 95 LEU A CA 1
ATOM 729 C C . LEU A 1 95 ? 31.246 4.261 -50.688 1.00 79.00 95 LEU A C 1
ATOM 731 O O . LEU A 1 95 ? 31.322 5.221 -49.915 1.00 79.00 95 LEU A O 1
ATOM 735 N N . THR A 1 96 ? 30.420 4.260 -51.725 1.00 82.25 96 THR A N 1
ATOM 736 C CA . THR A 1 96 ? 29.492 5.354 -52.005 1.00 82.25 96 THR A CA 1
ATOM 737 C C . THR A 1 96 ? 28.279 5.295 -51.067 1.00 82.25 96 THR A C 1
ATOM 739 O O . THR A 1 96 ? 27.899 4.241 -50.554 1.00 82.25 96 THR A O 1
ATOM 742 N N . LYS A 1 97 ? 27.612 6.437 -50.842 1.00 78.19 97 LYS A N 1
ATOM 743 C CA . LYS A 1 97 ? 26.389 6.513 -50.010 1.00 78.19 97 LYS A CA 1
ATOM 744 C C . LYS A 1 97 ? 25.315 5.466 -50.373 1.00 78.19 97 LYS A C 1
ATOM 746 O O . LYS A 1 97 ? 24.752 4.885 -49.447 1.00 78.19 97 LYS A O 1
ATOM 751 N N . PRO A 1 98 ? 25.017 5.200 -51.662 1.00 83.31 98 PRO A N 1
ATOM 752 C CA . PRO A 1 98 ? 24.063 4.158 -52.043 1.00 83.31 98 PRO A CA 1
ATOM 753 C C . PRO A 1 98 ? 24.473 2.749 -51.591 1.00 83.31 98 PRO A C 1
ATOM 755 O O . PRO A 1 98 ? 23.619 1.979 -51.162 1.00 83.31 98 PRO A O 1
ATOM 758 N N . GLU A 1 99 ? 25.765 2.419 -51.634 1.00 78.94 99 GLU A N 1
ATOM 759 C CA . GLU A 1 99 ? 26.280 1.100 -51.235 1.00 78.94 99 GLU A CA 1
ATOM 760 C C . GLU A 1 99 ? 26.216 0.900 -49.718 1.00 78.94 99 GLU A C 1
ATOM 762 O O . GLU A 1 99 ? 25.828 -0.169 -49.248 1.00 78.94 99 GLU A O 1
ATOM 767 N N . ILE A 1 100 ? 26.512 1.949 -48.945 1.00 79.94 100 ILE A N 1
ATOM 768 C CA . ILE A 1 100 ? 26.359 1.937 -47.482 1.00 79.94 100 ILE A CA 1
ATOM 769 C C . ILE A 1 100 ? 24.886 1.758 -47.092 1.00 79.94 100 ILE A C 1
ATOM 771 O O . ILE A 1 100 ? 24.577 0.977 -46.193 1.00 79.94 100 ILE A O 1
ATOM 775 N N . ASN A 1 101 ? 23.971 2.450 -47.778 1.00 80.50 101 ASN A N 1
ATOM 776 C CA . ASN A 1 101 ? 22.536 2.334 -47.511 1.00 80.50 101 ASN A CA 1
ATOM 777 C C . ASN A 1 101 ? 22.013 0.924 -47.804 1.00 80.50 101 ASN A C 1
ATOM 779 O O . ASN A 1 101 ? 21.255 0.383 -47.005 1.00 80.50 101 ASN A O 1
ATOM 783 N N . ARG A 1 102 ? 22.472 0.304 -48.895 1.00 84.75 102 ARG A 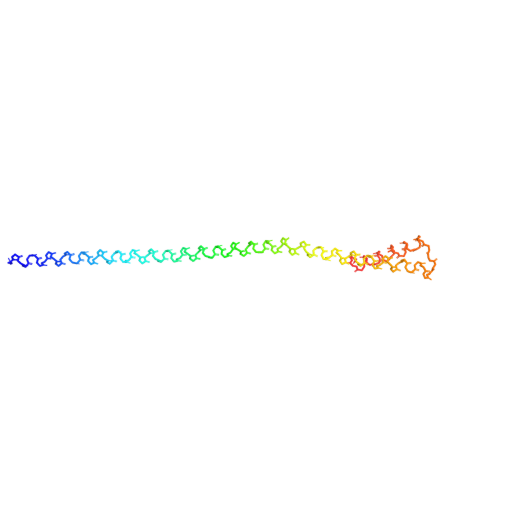N 1
ATOM 784 C CA . ARG A 1 102 ? 22.105 -1.072 -49.241 1.00 84.75 102 ARG A CA 1
ATOM 785 C C . ARG A 1 102 ? 22.607 -2.083 -48.208 1.00 84.75 102 ARG A C 1
ATOM 787 O O . ARG A 1 102 ? 21.835 -2.916 -47.749 1.00 84.75 102 ARG A O 1
ATOM 794 N N . LEU A 1 103 ? 23.872 -1.971 -47.791 1.00 81.19 103 LEU A N 1
ATOM 795 C CA . LEU A 1 103 ? 24.447 -2.809 -46.729 1.00 81.19 103 LEU A CA 1
ATOM 796 C C . LEU A 1 103 ? 23.662 -2.699 -45.420 1.00 81.19 103 LEU A C 1
ATOM 798 O O . LEU A 1 103 ? 23.461 -3.695 -44.723 1.00 81.19 103 LEU A O 1
ATOM 802 N N . ARG A 1 104 ? 23.215 -1.486 -45.091 1.00 81.50 104 ARG A N 1
ATOM 803 C CA . ARG A 1 104 ? 22.399 -1.218 -43.911 1.00 81.50 104 ARG A CA 1
ATOM 804 C C . ARG A 1 104 ? 21.012 -1.862 -44.009 1.00 81.50 104 ARG A C 1
ATOM 806 O O . ARG A 1 104 ? 20.592 -2.494 -43.048 1.00 81.50 104 ARG A O 1
ATOM 813 N N . GLU A 1 105 ? 20.324 -1.746 -45.142 1.00 81.38 105 GLU A N 1
ATOM 814 C CA . GLU A 1 105 ? 19.022 -2.400 -45.354 1.00 81.38 105 GLU A CA 1
ATOM 815 C C . GLU A 1 105 ? 19.134 -3.929 -45.274 1.00 81.38 105 GLU A C 1
ATOM 817 O O . GLU A 1 105 ? 18.343 -4.575 -44.589 1.00 81.38 105 GLU A O 1
ATOM 822 N N . GLU A 1 106 ? 20.155 -4.515 -45.906 1.00 82.38 106 GLU A N 1
ATOM 823 C CA . GLU A 1 106 ? 20.388 -5.965 -45.890 1.00 82.38 106 GLU A CA 1
ATOM 824 C C . GLU A 1 106 ? 20.664 -6.487 -44.466 1.00 82.38 106 GLU A C 1
ATOM 826 O O . GLU A 1 106 ? 20.137 -7.529 -44.067 1.00 82.38 106 GLU A O 1
ATOM 831 N N . THR A 1 107 ? 21.428 -5.745 -43.657 1.00 77.88 107 THR A N 1
ATOM 832 C CA . THR A 1 107 ? 21.673 -6.106 -42.248 1.00 77.88 107 THR A CA 1
ATOM 833 C C . THR A 1 107 ? 20.465 -5.866 -41.347 1.00 77.88 107 THR A C 1
ATOM 835 O O . THR A 1 107 ? 20.203 -6.694 -40.477 1.00 77.88 107 THR A O 1
ATOM 838 N N . GLU A 1 108 ? 19.707 -4.783 -41.537 1.00 77.00 108 GLU A N 1
ATOM 839 C CA . GLU A 1 108 ? 18.476 -4.526 -40.775 1.00 77.00 108 GLU A CA 1
ATOM 840 C C . GLU A 1 108 ? 17.423 -5.620 -41.029 1.00 77.00 108 GLU A C 1
ATOM 842 O O . GLU A 1 108 ? 16.812 -6.111 -40.075 1.00 77.00 108 GLU A O 1
ATOM 847 N N . ILE A 1 109 ? 17.275 -6.078 -42.278 1.00 78.00 109 ILE A N 1
ATOM 848 C CA . ILE A 1 109 ? 16.394 -7.200 -42.644 1.00 78.00 109 ILE A CA 1
ATOM 849 C C . ILE A 1 109 ? 16.870 -8.504 -41.993 1.00 78.00 109 ILE A C 1
ATOM 851 O O . ILE A 1 109 ? 16.069 -9.200 -41.367 1.00 78.00 109 ILE A O 1
ATOM 855 N N . ALA A 1 110 ? 18.165 -8.820 -42.077 1.00 77.44 110 ALA A N 1
ATOM 856 C CA . ALA A 1 110 ? 18.718 -10.035 -41.478 1.00 77.44 110 ALA A CA 1
ATOM 857 C C . ALA A 1 110 ? 18.539 -10.063 -39.950 1.00 77.44 110 ALA A C 1
ATOM 859 O O . ALA A 1 110 ? 18.158 -11.083 -39.377 1.00 77.44 110 ALA A O 1
ATOM 860 N N . VAL A 1 111 ? 18.758 -8.930 -39.277 1.00 74.81 111 VAL A N 1
ATOM 861 C CA . VAL A 1 111 ? 18.552 -8.806 -37.827 1.00 74.81 111 VAL A CA 1
ATOM 862 C C . VAL A 1 111 ? 17.072 -8.934 -37.464 1.00 74.81 111 VAL A C 1
ATOM 864 O O . VAL A 1 111 ? 16.744 -9.621 -36.496 1.00 74.81 111 VAL A O 1
ATOM 867 N N . ALA A 1 112 ? 16.165 -8.325 -38.233 1.00 72.38 112 ALA A N 1
ATOM 868 C CA . ALA A 1 112 ? 14.726 -8.457 -38.007 1.00 72.38 112 ALA A CA 1
ATOM 869 C C . ALA A 1 112 ? 14.252 -9.910 -38.160 1.00 72.38 112 ALA A C 1
ATOM 871 O O . ALA A 1 112 ? 13.432 -10.372 -37.370 1.00 72.38 112 ALA A O 1
ATOM 872 N N . GLN A 1 113 ? 14.812 -10.649 -39.116 1.00 73.12 113 GLN A N 1
ATOM 873 C CA . GLN A 1 113 ? 14.490 -12.055 -39.342 1.00 73.12 113 GLN A CA 1
ATOM 874 C C . GLN A 1 113 ? 14.977 -12.964 -38.201 1.00 73.12 113 GLN A C 1
ATOM 876 O O . GLN A 1 113 ? 14.305 -13.928 -37.865 1.00 73.12 113 GLN A O 1
ATOM 881 N N . VAL A 1 114 ? 16.095 -12.633 -37.548 1.00 72.56 114 VAL A N 1
ATOM 882 C CA . VAL A 1 114 ? 16.574 -13.355 -36.351 1.00 72.56 114 VAL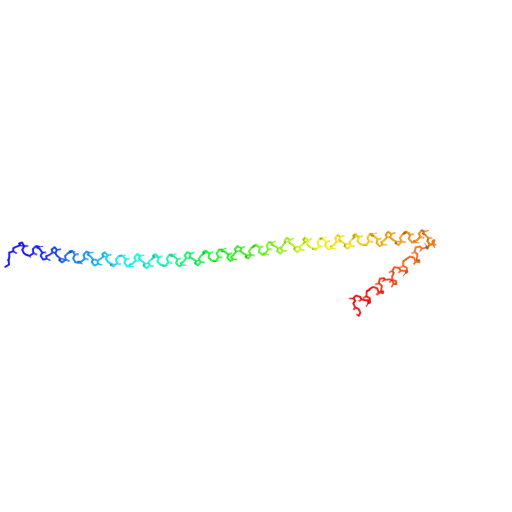 A CA 1
ATOM 883 C C . VAL A 1 114 ? 15.766 -13.000 -35.097 1.00 72.56 114 VAL A C 1
ATOM 885 O O . VAL A 1 114 ? 15.604 -13.833 -34.209 1.00 72.56 114 VAL A O 1
ATOM 888 N N . LEU A 1 115 ? 15.284 -11.758 -34.988 1.00 58.84 115 LEU A N 1
ATOM 889 C CA . LEU A 1 115 ? 14.568 -11.278 -33.800 1.00 58.84 115 LEU A CA 1
ATOM 890 C C . LEU A 1 115 ? 13.058 -11.558 -33.826 1.00 58.84 115 LEU A C 1
ATOM 892 O O . LEU A 1 115 ? 12.449 -11.607 -32.756 1.00 58.84 115 LEU A O 1
ATOM 896 N N . PHE A 1 116 ? 12.454 -11.693 -35.010 1.00 68.75 116 PHE A N 1
ATOM 897 C CA . PHE A 1 116 ? 10.997 -11.786 -35.188 1.00 68.75 116 PHE A CA 1
ATOM 898 C C . PHE A 1 116 ? 10.535 -12.864 -36.183 1.00 68.75 116 PHE A C 1
ATOM 900 O O . PHE A 1 116 ? 9.327 -12.987 -36.394 1.00 68.75 116 PHE A O 1
ATOM 907 N N . GLY A 1 117 ? 11.463 -13.584 -36.823 1.00 48.03 117 GLY A N 1
ATOM 908 C CA . GLY A 1 117 ? 11.177 -14.697 -37.735 1.00 48.03 117 GLY A CA 1
ATOM 909 C C . GLY A 1 117 ? 11.133 -16.055 -37.052 1.00 48.03 117 GLY A C 1
ATOM 910 O O . GLY A 1 117 ? 11.578 -16.164 -35.887 1.00 48.03 117 GLY A O 1
#

Secondary structure (DSSP, 8-state):
--HHHHHHHHHHHHHHHHHHHHHHHHHHHHHHHHHHHHHHHHHHHHHHHHHHHHHHHHHHHHHHHHHHHHHHHHHHHHHHHHHHHHHHHHHHTT--HHHHHHHHHHHHHHHHHHHH-

Sequence (117 aa):
MSINEIEQKILEQAKAEAKKIEQENSAAIKVLEAAQTQKTAVLKQQAKLAAEQKIAAVKMAVLVPARLKAKKNILEEKQAIITRIYAEMGTEKNLTKPEINRLREETEIAVAQVLFG

Radius of gyration: 42.62 Å; chains: 1; bounding box: 76×22×118 Å

Foldseek 3Di:
DDPVVVVVVVVVVVVVVVVVVVVVVVVVVVVVVVVVVVVVVVVVVVVVVVVVVVVVVVCCVPVVVVVVVVVVVVVVVVVVVVVVVLVVCCVVVVNDPVRSVVVVVVVVVVVCVVVPD

pLDDT: mean 87.13, std 8.09, range [48.03, 95.75]

Organism: NCBI:txid1802586